Protein AF-A0A962X4K9-F1 (afdb_monomer_lite)

pLDDT: mean 75.29, std 12.26, range [38.44, 94.94]

Sequence (73 aa):
MMLTFVSQEELAELTGKQPNQNAAQVRALKIMGIAHWVRPDGRPMVLRSTLEGAPRPNPKRKSETEPNFETLT

Secondary structure (DSSP, 8-state):
-------HHHHHHHH---TTHHHHHHHHHHHTT--EEE-TTS-EEE-HHHHH-PPP------------GGGG-

Structure (mmCIF, N/CA/C/O backbone):
data_AF-A0A962X4K9-F1
#
_entry.id   AF-A0A962X4K9-F1
#
loop_
_atom_site.group_PDB
_atom_site.id
_atom_site.type_symbol
_atom_site.label_atom_id
_atom_site.label_alt_id
_atom_site.label_comp_id
_atom_site.label_asym_id
_atom_site.label_entity_id
_atom_site.label_seq_id
_atom_site.pdbx_PDB_ins_code
_atom_site.Cartn_x
_atom_site.Cartn_y
_atom_site.Cartn_z
_atom_site.occupancy
_atom_site.B_iso_or_equiv
_atom_site.auth_seq_id
_atom_site.auth_comp_id
_atom_site.auth_asym_id
_atom_site.auth_atom_id
_atom_site.pdbx_PDB_model_num
ATOM 1 N N . MET A 1 1 ? -31.744 0.254 17.980 1.00 38.44 1 MET A N 1
ATOM 2 C CA . MET A 1 1 ? -31.074 -0.295 16.779 1.00 38.44 1 MET A CA 1
ATOM 3 C C . MET A 1 1 ? -29.581 -0.312 17.062 1.00 38.44 1 MET A C 1
ATOM 5 O O . MET A 1 1 ? -29.062 0.693 17.523 1.00 38.44 1 MET A O 1
ATOM 9 N N . MET A 1 2 ? -28.949 -1.476 16.933 1.00 41.06 2 MET A N 1
ATOM 10 C CA . MET A 1 2 ? -27.617 -1.791 17.464 1.00 41.06 2 MET A CA 1
ATOM 11 C C . MET A 1 2 ? -26.519 -1.285 16.512 1.00 41.06 2 MET A C 1
ATOM 13 O O . MET A 1 2 ? -26.468 -1.713 15.363 1.00 41.06 2 MET A O 1
ATOM 17 N N . LEU A 1 3 ? -25.674 -0.357 16.973 1.00 47.94 3 LEU A N 1
ATOM 18 C CA . LEU A 1 3 ? -24.513 0.167 16.243 1.00 47.94 3 LEU A CA 1
ATOM 19 C C . LEU A 1 3 ? -23.294 -0.705 16.575 1.00 47.94 3 LEU A C 1
ATOM 21 O O . LEU A 1 3 ? -22.610 -0.478 17.563 1.00 47.94 3 LEU A O 1
ATOM 25 N N . THR A 1 4 ? -23.032 -1.735 15.771 1.00 56.22 4 THR A N 1
ATOM 26 C CA . THR A 1 4 ? -21.860 -2.624 15.913 1.00 56.22 4 THR A CA 1
ATOM 27 C C . THR A 1 4 ? -20.605 -2.033 15.262 1.00 56.22 4 THR A C 1
ATOM 29 O O . THR A 1 4 ? -19.849 -2.746 14.603 1.00 56.22 4 THR A O 1
ATOM 32 N N . PHE A 1 5 ? -20.404 -0.723 15.377 1.00 63.94 5 PHE A N 1
ATOM 33 C CA . PHE A 1 5 ? -19.257 -0.038 14.793 1.00 63.94 5 PHE A CA 1
ATOM 34 C C . PHE A 1 5 ? -18.531 0.705 15.907 1.00 63.94 5 PHE A C 1
ATOM 36 O O . PHE A 1 5 ? -18.977 1.760 16.342 1.00 63.94 5 PHE A O 1
ATOM 43 N N . VAL A 1 6 ? -17.437 0.105 16.378 1.00 68.12 6 VAL A N 1
ATOM 44 C CA . VAL A 1 6 ? -16.484 0.745 17.292 1.00 68.12 6 VAL A CA 1
ATOM 45 C C . VAL A 1 6 ? -15.909 1.971 16.581 1.00 68.12 6 VAL A C 1
ATOM 47 O O . VAL A 1 6 ? -15.477 1.858 15.426 1.00 68.12 6 VAL A O 1
ATOM 50 N N . SER A 1 7 ? -15.942 3.141 17.225 1.00 73.50 7 SER A N 1
ATOM 51 C CA . SER A 1 7 ? -15.381 4.364 16.631 1.00 73.50 7 SER A CA 1
ATOM 52 C C . SER A 1 7 ? -13.854 4.262 16.523 1.00 73.50 7 SER A C 1
ATOM 54 O O . SER A 1 7 ? -13.227 3.443 17.190 1.00 73.50 7 SER A O 1
ATOM 56 N N . GLN A 1 8 ? -13.215 5.073 15.675 1.00 69.19 8 GLN A N 1
ATOM 57 C CA . GLN A 1 8 ? -11.748 5.044 15.560 1.00 69.19 8 GLN A CA 1
ATOM 58 C C . GLN A 1 8 ? -11.064 5.471 16.867 1.00 69.19 8 GLN A C 1
ATOM 60 O O . GLN A 1 8 ? -10.001 4.946 17.198 1.00 69.19 8 GLN A O 1
ATOM 65 N N . GLU A 1 9 ? -11.678 6.393 17.613 1.00 74.38 9 GLU A N 1
ATOM 66 C CA . GLU A 1 9 ? -11.226 6.804 18.944 1.00 74.38 9 GLU A CA 1
ATOM 67 C C . GLU A 1 9 ? -11.354 5.653 19.945 1.00 74.38 9 GLU A C 1
ATOM 69 O O . GLU A 1 9 ? -10.388 5.314 20.623 1.00 74.38 9 GLU A O 1
ATOM 74 N N . GLU A 1 10 ? -12.505 4.986 19.963 1.00 73.81 10 GLU A N 1
ATOM 75 C CA . GLU A 1 10 ? -12.781 3.850 20.844 1.00 73.81 10 GLU A CA 1
ATOM 76 C C . GLU A 1 10 ? -11.862 2.655 20.525 1.00 73.81 10 GLU A C 1
ATOM 78 O O . GLU A 1 10 ? -11.344 1.983 21.416 1.00 73.81 10 GLU A O 1
ATOM 83 N N . LEU A 1 11 ? -11.548 2.435 19.245 1.00 71.50 11 LEU A N 1
ATOM 84 C CA . LEU A 1 11 ? -10.576 1.435 18.808 1.00 71.50 11 LEU A CA 1
ATOM 85 C C . LEU A 1 11 ? -9.155 1.782 19.283 1.00 71.50 11 LEU A C 1
ATOM 87 O O . LEU A 1 11 ? -8.390 0.887 19.653 1.00 71.50 11 LEU A O 1
ATOM 91 N N . ALA A 1 12 ? -8.787 3.065 19.272 1.00 73.50 12 ALA A N 1
ATOM 92 C CA . ALA A 1 12 ? -7.487 3.532 19.745 1.00 73.50 12 ALA A CA 1
ATOM 93 C C . ALA A 1 12 ? -7.348 3.373 21.264 1.00 73.50 12 ALA A C 1
ATOM 95 O O . ALA A 1 12 ? -6.303 2.919 21.731 1.00 73.50 12 ALA A O 1
ATOM 96 N N . GLU A 1 13 ? -8.407 3.679 22.016 1.00 77.25 13 GLU A N 1
ATOM 97 C CA . GLU A 1 13 ? -8.476 3.476 23.466 1.00 77.25 13 GLU A CA 1
ATOM 98 C C . GLU A 1 13 ? -8.401 1.989 23.835 1.00 77.25 13 GLU A C 1
ATOM 100 O O . GLU A 1 13 ? -7.610 1.608 24.697 1.00 77.25 13 GLU A O 1
ATOM 105 N N . LEU A 1 14 ? -9.146 1.128 23.134 1.00 77.00 14 LEU A N 1
ATOM 106 C CA . LEU A 1 14 ? -9.181 -0.314 23.405 1.00 77.00 14 LEU A CA 1
ATOM 107 C C . LEU A 1 14 ? -7.894 -1.045 23.003 1.00 77.00 14 LEU A C 1
ATOM 109 O O . LEU A 1 14 ? -7.528 -2.042 23.624 1.00 77.00 14 LEU A O 1
ATOM 113 N N . THR A 1 15 ? -7.214 -0.595 21.945 1.00 71.19 15 THR A N 1
ATOM 114 C CA . THR A 1 15 ? -6.027 -1.289 21.412 1.00 71.19 15 THR A CA 1
ATOM 115 C C . THR A 1 15 ? -4.700 -0.632 21.784 1.00 71.19 15 THR A C 1
ATOM 117 O O . THR A 1 15 ? -3.647 -1.236 21.561 1.00 71.19 15 THR A O 1
ATOM 120 N N . GLY A 1 16 ? -4.719 0.601 22.300 1.00 70.88 16 GLY A N 1
ATOM 121 C CA . GLY A 1 16 ? -3.525 1.413 22.555 1.00 70.88 16 GLY A CA 1
ATOM 122 C C . GLY A 1 16 ? -2.747 1.793 21.287 1.00 70.88 16 GLY A C 1
ATOM 123 O O . GLY A 1 16 ? -1.612 2.264 21.372 1.00 70.88 16 GLY A O 1
ATOM 124 N N . LYS A 1 17 ? -3.311 1.558 20.094 1.00 66.38 17 LYS A N 1
ATOM 125 C CA . LYS A 1 17 ? -2.670 1.836 18.804 1.00 66.38 17 LYS A CA 1
ATOM 126 C C . LYS A 1 17 ? -3.302 3.059 18.162 1.00 66.38 17 LYS A C 1
ATOM 128 O O . LYS A 1 17 ? -4.516 3.149 18.046 1.00 66.38 17 LYS A O 1
ATOM 133 N N . GLN A 1 18 ? -2.469 3.973 17.670 1.00 69.25 18 GLN A N 1
ATOM 134 C CA . GLN A 1 18 ? -2.957 5.123 16.914 1.00 69.25 18 GLN A CA 1
ATOM 135 C C . GLN A 1 18 ? -3.365 4.691 15.493 1.00 69.25 18 GLN A C 1
ATOM 137 O O . GLN A 1 18 ? -2.494 4.262 14.728 1.00 69.25 18 GLN A O 1
ATOM 142 N N . PRO A 1 19 ? -4.639 4.851 15.091 1.00 61.56 19 PRO A N 1
ATOM 143 C CA . PRO A 1 19 ? -5.126 4.406 13.780 1.00 61.56 19 PRO A CA 1
ATOM 144 C C . PRO A 1 19 ? -4.443 5.130 12.606 1.00 61.56 19 PRO A C 1
ATOM 146 O O . PRO A 1 19 ? -4.316 4.580 11.514 1.00 61.56 19 PRO A O 1
ATOM 149 N N . ASN A 1 20 ? -3.916 6.337 12.839 1.00 61.03 20 ASN A N 1
ATOM 150 C CA . ASN A 1 20 ? -3.340 7.192 11.799 1.00 61.03 20 ASN A CA 1
ATOM 151 C C . ASN A 1 20 ? -1.824 7.057 11.585 1.00 61.03 20 ASN A C 1
ATOM 153 O O . ASN A 1 20 ? -1.314 7.609 10.608 1.00 61.03 20 ASN A O 1
ATOM 157 N N . GLN A 1 21 ? -1.084 6.330 12.431 1.00 67.00 21 GLN A N 1
ATOM 158 C CA . GLN A 1 21 ? 0.382 6.252 12.287 1.00 67.00 21 GLN A CA 1
ATOM 159 C C . GLN A 1 21 ? 0.810 5.600 10.966 1.00 67.00 21 GLN A C 1
ATOM 161 O O . GLN A 1 21 ? 1.768 6.034 10.326 1.00 67.00 21 GLN A O 1
ATOM 166 N N . ASN A 1 22 ? 0.049 4.612 10.501 1.00 79.00 22 ASN A N 1
ATOM 167 C CA . ASN A 1 22 ? 0.395 3.871 9.291 1.00 79.00 22 ASN A CA 1
ATOM 168 C C . ASN A 1 22 ? 0.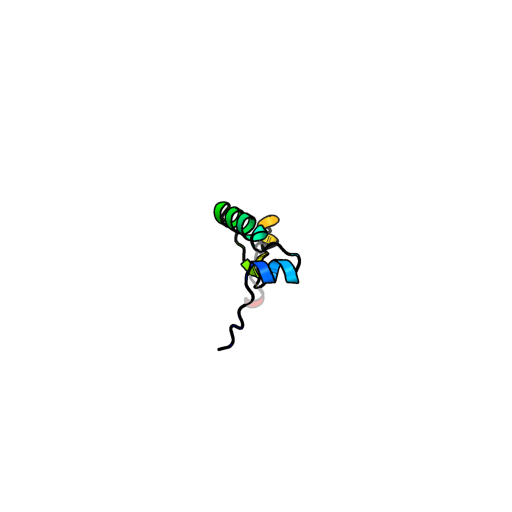007 4.618 8.006 1.00 79.00 22 ASN A C 1
ATOM 170 O O . ASN A 1 22 ? 0.554 4.336 6.941 1.00 79.00 22 ASN A O 1
ATOM 174 N N . ALA A 1 23 ? -0.895 5.603 8.084 1.00 83.56 23 ALA A N 1
ATOM 175 C CA . ALA A 1 23 ? -1.352 6.351 6.915 1.00 83.56 23 ALA A CA 1
ATOM 176 C C . ALA A 1 23 ? -0.223 7.193 6.296 1.00 83.56 23 ALA A C 1
ATOM 178 O O . ALA A 1 23 ? -0.090 7.254 5.072 1.00 83.56 23 ALA A O 1
ATOM 179 N N . ALA A 1 24 ? 0.622 7.803 7.133 1.00 85.62 24 ALA A N 1
ATOM 180 C CA . ALA A 1 24 ? 1.795 8.549 6.681 1.00 85.62 24 ALA A CA 1
ATOM 181 C C . ALA A 1 24 ? 2.812 7.632 5.979 1.00 85.62 24 ALA A C 1
ATOM 183 O O . ALA A 1 24 ? 3.316 7.967 4.907 1.00 85.62 24 ALA A O 1
ATOM 184 N N . GLN A 1 25 ? 3.047 6.439 6.534 1.00 88.12 25 GLN A N 1
ATOM 185 C CA . GLN A 1 25 ? 3.955 5.451 5.953 1.00 88.12 25 GLN A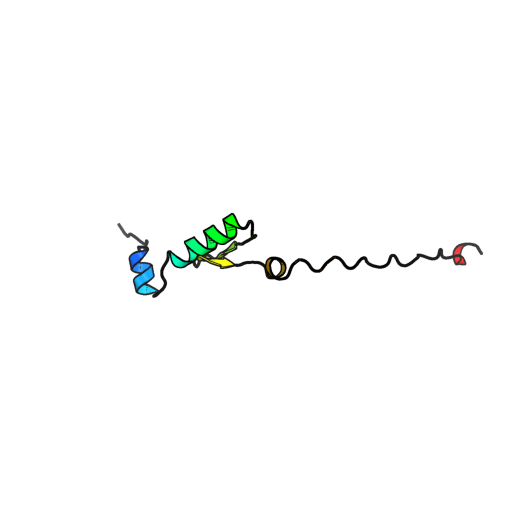 CA 1
ATOM 186 C C . GLN A 1 25 ? 3.445 4.923 4.604 1.00 88.12 25 GLN A C 1
ATOM 188 O O . GLN A 1 25 ? 4.204 4.864 3.639 1.00 88.12 25 GLN A O 1
ATOM 193 N N . VAL A 1 26 ? 2.152 4.602 4.504 1.00 90.81 26 VAL A N 1
ATOM 194 C CA . VAL A 1 26 ? 1.510 4.175 3.247 1.00 90.81 26 VAL A CA 1
ATOM 195 C C . VAL A 1 26 ? 1.618 5.264 2.175 1.00 90.81 26 VAL A C 1
ATOM 197 O O . VAL A 1 26 ? 1.963 4.973 1.029 1.00 90.81 26 VAL A O 1
ATOM 200 N N . ARG A 1 27 ? 1.390 6.536 2.536 1.00 91.62 27 ARG A N 1
ATOM 201 C CA . ARG A 1 27 ? 1.568 7.669 1.610 1.00 91.62 27 ARG A CA 1
ATOM 202 C C . ARG A 1 27 ? 3.007 7.778 1.113 1.00 91.62 27 ARG A C 1
ATOM 204 O O . ARG A 1 27 ? 3.205 7.936 -0.089 1.00 91.62 27 ARG A O 1
ATOM 211 N N . ALA A 1 28 ? 3.990 7.649 2.001 1.00 90.69 28 ALA A N 1
ATOM 212 C CA . ALA A 1 28 ? 5.398 7.673 1.619 1.00 90.69 28 ALA A CA 1
ATOM 213 C C . ALA A 1 28 ? 5.742 6.531 0.646 1.00 90.69 28 ALA A C 1
ATOM 215 O O . ALA A 1 28 ? 6.315 6.783 -0.411 1.00 90.69 28 ALA A O 1
ATOM 216 N N . LEU A 1 29 ? 5.327 5.293 0.948 1.00 91.75 29 LEU A N 1
ATOM 217 C CA . LEU A 1 29 ? 5.536 4.129 0.073 1.00 91.75 29 LEU A CA 1
ATOM 218 C C . LEU A 1 29 ? 4.913 4.328 -1.315 1.00 91.75 29 LEU A C 1
ATOM 220 O O . LEU A 1 29 ? 5.540 4.001 -2.322 1.00 91.75 29 LEU A O 1
ATOM 224 N N . LYS A 1 30 ? 3.715 4.920 -1.374 1.00 91.88 30 LYS A N 1
ATOM 225 C CA . LYS A 1 30 ? 3.038 5.258 -2.632 1.00 91.88 30 LYS A CA 1
ATOM 226 C C . LYS A 1 30 ? 3.810 6.297 -3.450 1.00 91.88 30 LYS A C 1
ATOM 228 O O . LYS A 1 30 ? 3.970 6.105 -4.650 1.00 91.88 30 LYS A O 1
ATOM 233 N N . ILE A 1 31 ? 4.298 7.367 -2.817 1.00 94.94 31 ILE A N 1
ATOM 234 C CA . ILE A 1 31 ? 5.096 8.413 -3.483 1.00 94.94 31 ILE A CA 1
ATOM 235 C C . ILE A 1 31 ? 6.411 7.837 -4.022 1.00 94.94 31 ILE A C 1
ATOM 237 O O . ILE A 1 31 ? 6.816 8.171 -5.130 1.00 94.94 31 ILE A O 1
ATOM 241 N N . MET A 1 32 ? 7.045 6.930 -3.274 1.00 90.69 32 MET A N 1
ATOM 242 C CA . MET A 1 32 ? 8.278 6.257 -3.693 1.00 90.69 32 MET A CA 1
ATOM 243 C C . MET A 1 32 ? 8.070 5.216 -4.807 1.00 90.69 32 MET A C 1
ATOM 245 O O . MET A 1 32 ? 9.043 4.628 -5.269 1.00 90.69 32 MET A O 1
ATOM 249 N N . GLY A 1 33 ? 6.827 4.935 -5.217 1.00 89.81 33 GLY A N 1
ATOM 250 C CA . GLY A 1 33 ? 6.534 3.879 -6.190 1.00 89.81 33 GLY A CA 1
ATOM 251 C C . GLY A 1 33 ? 6.870 2.472 -5.682 1.00 89.81 33 GLY A C 1
ATOM 252 O O . GLY A 1 33 ? 7.026 1.546 -6.476 1.00 89.81 33 GLY A O 1
ATOM 253 N N . ILE A 1 34 ? 6.991 2.294 -4.363 1.00 89.44 34 ILE A N 1
ATOM 254 C CA . ILE A 1 34 ? 7.321 1.007 -3.753 1.00 89.44 34 ILE A CA 1
ATOM 255 C C . ILE A 1 34 ? 6.054 0.163 -3.672 1.00 89.44 34 ILE A C 1
ATOM 257 O O . ILE A 1 34 ? 5.065 0.542 -3.034 1.00 89.44 34 ILE A O 1
ATOM 261 N N . ALA A 1 35 ? 6.102 -1.015 -4.293 1.00 89.94 35 ALA A N 1
ATOM 262 C CA . ALA A 1 35 ? 5.042 -2.005 -4.185 1.00 89.94 35 ALA A CA 1
ATOM 263 C C . ALA A 1 35 ? 4.868 -2.430 -2.719 1.00 89.94 35 ALA A C 1
ATOM 265 O O . ALA A 1 35 ? 5.799 -2.930 -2.083 1.00 89.94 35 ALA A O 1
ATOM 266 N N . HIS A 1 36 ? 3.665 -2.225 -2.191 1.00 92.12 36 HIS A N 1
ATOM 267 C CA . HIS A 1 36 ? 3.306 -2.542 -0.816 1.00 92.12 36 HIS A CA 1
ATOM 268 C C . HIS A 1 36 ? 1.864 -3.047 -0.746 1.00 92.12 36 HIS A C 1
ATOM 270 O O . HIS A 1 36 ? 1.045 -2.765 -1.621 1.00 92.12 36 HIS A O 1
ATOM 276 N N . TRP A 1 37 ? 1.557 -3.784 0.316 1.00 91.44 37 TRP A N 1
ATOM 277 C CA . TRP A 1 37 ? 0.215 -4.260 0.629 1.00 91.44 37 TRP A CA 1
ATOM 278 C C . TRP A 1 37 ? -0.166 -3.816 2.037 1.00 91.44 37 TRP A C 1
ATOM 280 O O . TRP A 1 37 ? 0.695 -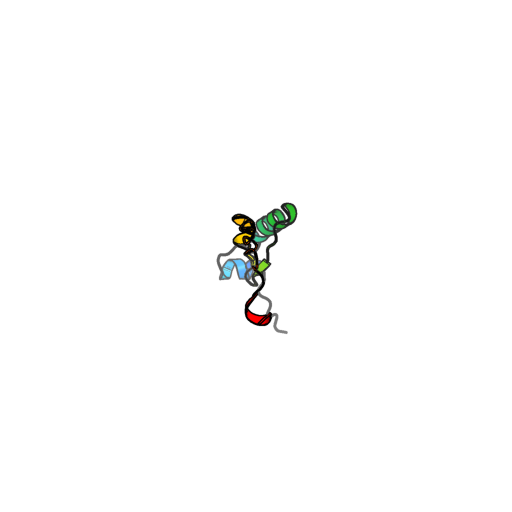3.745 2.910 1.00 91.44 37 TRP A O 1
ATOM 290 N N . VAL A 1 38 ? -1.434 -3.497 2.276 1.00 89.19 38 VAL A N 1
ATOM 291 C CA . VAL A 1 38 ? -1.899 -3.072 3.602 1.00 89.19 38 VAL A CA 1
ATOM 292 C C . VAL A 1 38 ? -2.678 -4.222 4.216 1.00 89.19 38 VAL A C 1
ATOM 294 O O . VAL A 1 38 ? -3.665 -4.686 3.649 1.00 89.19 38 VAL A O 1
ATOM 297 N N . ARG A 1 39 ? -2.209 -4.710 5.364 1.00 85.25 39 ARG A N 1
ATOM 298 C CA . ARG A 1 39 ? -2.901 -5.750 6.126 1.00 85.25 39 ARG A CA 1
ATOM 299 C C . ARG A 1 39 ? -4.234 -5.216 6.678 1.00 85.25 39 ARG A C 1
ATOM 301 O O . ARG A 1 39 ? -4.373 -4.008 6.862 1.00 85.25 39 ARG A O 1
ATOM 308 N N . PRO A 1 40 ? -5.183 -6.094 7.049 1.00 77.50 40 PRO A N 1
ATOM 309 C CA . PRO A 1 40 ? -6.436 -5.676 7.686 1.00 77.50 40 PRO A CA 1
ATOM 310 C C . PRO A 1 40 ? -6.248 -4.908 9.006 1.00 77.50 40 PRO A C 1
ATOM 312 O O . PRO A 1 40 ? -7.116 -4.138 9.39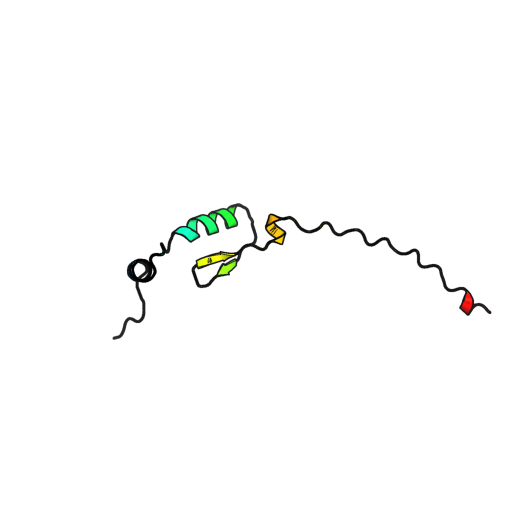3 1.00 77.50 40 PRO A O 1
ATOM 315 N N . ASP A 1 41 ? -5.107 -5.085 9.681 1.00 75.38 41 ASP A N 1
ATOM 316 C CA . ASP A 1 41 ? -4.719 -4.338 10.888 1.00 75.38 41 ASP A CA 1
ATOM 317 C C . ASP A 1 41 ? -4.114 -2.949 10.582 1.00 75.38 41 ASP A C 1
ATOM 319 O O . ASP A 1 41 ? -3.636 -2.259 11.483 1.00 75.38 41 ASP A O 1
ATOM 323 N N . GLY A 1 42 ? -4.092 -2.549 9.308 1.00 76.94 42 GLY A N 1
ATOM 324 C CA . GLY A 1 42 ? -3.604 -1.259 8.833 1.00 76.94 42 GLY A CA 1
ATOM 325 C C . GLY A 1 42 ? -2.086 -1.161 8.681 1.00 76.94 42 GLY A C 1
ATOM 326 O O . GLY A 1 42 ? -1.598 -0.098 8.300 1.00 76.94 42 GLY A O 1
ATOM 327 N N . ARG A 1 43 ? -1.311 -2.215 8.971 1.00 83.19 43 ARG A N 1
ATOM 328 C CA . ARG A 1 43 ? 0.155 -2.176 8.833 1.00 83.19 43 ARG A CA 1
ATOM 329 C C . ARG A 1 43 ? 0.581 -2.411 7.376 1.00 83.19 43 ARG A C 1
ATOM 331 O O . ARG A 1 43 ? 0.136 -3.394 6.774 1.00 83.19 43 ARG A O 1
ATOM 338 N N . PRO A 1 44 ? 1.460 -1.568 6.801 1.00 89.94 44 PRO A N 1
ATOM 339 C CA . PRO A 1 44 ? 2.004 -1.817 5.473 1.00 89.94 44 PRO A CA 1
ATOM 340 C C . PRO A 1 44 ? 3.012 -2.975 5.501 1.00 89.94 44 PRO A C 1
ATOM 342 O O . PRO A 1 44 ? 3.869 -3.062 6.380 1.00 89.94 44 PRO A O 1
ATOM 345 N N . MET A 1 45 ? 2.927 -3.852 4.507 1.00 90.88 45 MET A N 1
ATOM 346 C CA . MET A 1 45 ? 3.890 -4.902 4.195 1.00 90.88 45 MET A CA 1
ATOM 347 C C . MET A 1 45 ? 4.567 -4.596 2.864 1.00 90.88 45 MET A C 1
ATOM 349 O O . MET A 1 45 ? 3.910 -4.245 1.886 1.00 90.88 45 MET A O 1
ATOM 353 N N . VAL A 1 46 ? 5.883 -4.778 2.822 1.00 90.25 46 VAL A N 1
ATOM 354 C CA . VAL A 1 46 ? 6.707 -4.617 1.621 1.00 90.25 46 VAL A CA 1
ATOM 355 C C . VAL A 1 46 ? 7.422 -5.937 1.364 1.00 90.25 46 VAL A C 1
ATOM 357 O O . VAL A 1 46 ? 7.858 -6.604 2.304 1.00 90.25 46 VAL A O 1
ATOM 360 N N . LEU A 1 47 ? 7.527 -6.337 0.097 1.00 87.31 47 LEU A N 1
ATOM 361 C CA . LEU A 1 47 ? 8.284 -7.530 -0.267 1.00 87.31 47 LEU A CA 1
ATOM 362 C C . LEU A 1 47 ? 9.772 -7.308 0.005 1.00 87.31 47 LEU A C 1
ATOM 364 O O . LEU A 1 47 ? 10.336 -6.276 -0.357 1.00 87.31 47 LEU A O 1
ATOM 368 N N . ARG A 1 48 ? 10.426 -8.316 0.585 1.00 82.56 48 ARG A N 1
ATOM 369 C CA . ARG A 1 48 ? 11.864 -8.275 0.878 1.00 82.56 48 ARG A CA 1
ATOM 370 C C . ARG A 1 48 ? 12.704 -8.007 -0.375 1.00 82.56 48 ARG A C 1
ATOM 372 O O . ARG A 1 48 ? 13.620 -7.196 -0.340 1.00 82.56 48 ARG A O 1
ATOM 379 N N . SER A 1 49 ? 12.312 -8.600 -1.502 1.00 81.31 49 SER A N 1
ATOM 380 C CA . SER A 1 49 ? 12.929 -8.388 -2.817 1.00 81.31 49 SER A CA 1
ATOM 381 C C . SER A 1 49 ? 12.908 -6.932 -3.286 1.00 81.31 49 SER A C 1
ATOM 383 O O . SER A 1 49 ? 13.772 -6.528 -4.055 1.00 81.31 49 SER A O 1
ATOM 385 N N . THR A 1 50 ? 11.928 -6.138 -2.847 1.00 80.94 50 THR A N 1
ATOM 386 C C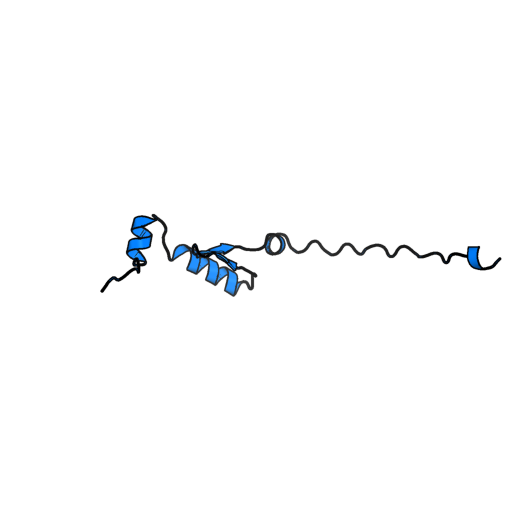A . THR A 1 50 ? 11.842 -4.713 -3.190 1.00 80.94 50 THR A CA 1
ATOM 387 C C . THR A 1 50 ? 12.875 -3.887 -2.423 1.00 80.94 50 THR A C 1
ATOM 389 O O . THR A 1 50 ? 13.343 -2.879 -2.937 1.00 80.94 50 THR A O 1
ATOM 392 N N . LEU A 1 51 ? 13.251 -4.319 -1.214 1.00 77.44 51 LEU A N 1
ATOM 393 C CA . LEU A 1 51 ? 14.276 -3.672 -0.385 1.00 77.44 51 LEU A CA 1
ATOM 394 C C . LEU A 1 51 ? 15.691 -4.117 -0.766 1.00 77.44 51 LEU A C 1
ATOM 396 O O . LEU A 1 51 ? 16.601 -3.300 -0.832 1.00 77.44 51 LEU A O 1
ATOM 400 N N . GLU A 1 52 ? 15.870 -5.413 -1.011 1.00 79.31 52 GLU A N 1
ATOM 401 C CA . GLU A 1 52 ? 17.182 -6.012 -1.293 1.00 79.31 52 GLU A CA 1
ATOM 402 C C . GLU A 1 52 ? 17.566 -5.922 -2.783 1.00 79.31 52 GLU A C 1
ATOM 404 O O . GLU A 1 52 ? 18.716 -6.166 -3.146 1.00 79.31 52 GLU A O 1
ATOM 409 N N . GLY A 1 53 ? 16.622 -5.528 -3.645 1.00 67.25 53 GLY A N 1
ATOM 410 C CA . GLY A 1 53 ? 16.755 -5.603 -5.096 1.00 67.25 53 GLY A CA 1
ATOM 411 C C . GLY A 1 53 ? 16.551 -7.034 -5.599 1.00 67.25 53 GLY A C 1
ATOM 412 O O . GLY A 1 53 ? 16.828 -8.013 -4.906 1.00 67.25 53 GLY A O 1
ATOM 413 N N . ALA A 1 54 ? 16.036 -7.186 -6.823 1.00 63.31 54 ALA A N 1
ATOM 414 C CA . ALA A 1 54 ? 15.924 -8.510 -7.425 1.00 63.31 54 ALA A CA 1
ATOM 415 C C . ALA A 1 54 ? 17.324 -9.150 -7.512 1.00 63.31 54 ALA A C 1
ATOM 417 O O . ALA A 1 54 ? 18.258 -8.471 -7.960 1.00 63.31 54 ALA A O 1
ATOM 418 N N . PRO A 1 55 ? 17.499 -10.436 -7.142 1.00 61.03 55 PRO A N 1
ATOM 419 C CA . PRO A 1 55 ? 18.722 -11.143 -7.484 1.00 61.03 55 PRO A CA 1
ATOM 420 C C . PRO A 1 55 ? 18.870 -11.038 -9.000 1.00 61.03 55 PRO A C 1
ATOM 422 O O . PRO A 1 55 ? 17.981 -11.461 -9.744 1.00 61.03 55 PRO A O 1
ATOM 425 N N . ARG A 1 56 ? 19.949 -10.390 -9.459 1.00 62.72 56 ARG A N 1
ATOM 426 C CA . ARG A 1 56 ? 20.226 -10.262 -10.893 1.00 62.72 56 ARG A CA 1
ATOM 427 C C . ARG A 1 56 ? 20.119 -11.665 -11.489 1.00 62.72 56 ARG A C 1
ATOM 429 O O . ARG A 1 56 ? 20.725 -12.575 -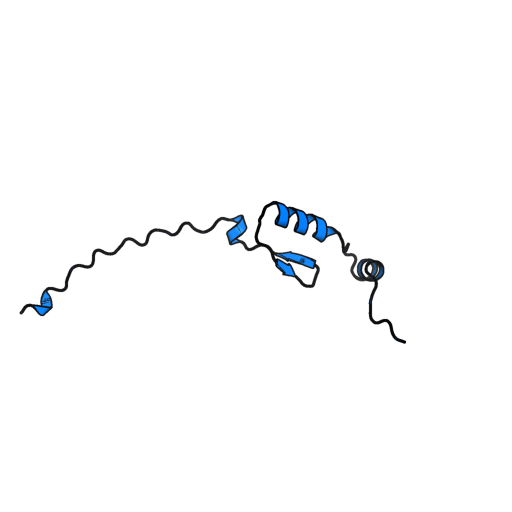10.916 1.00 62.72 56 ARG A O 1
ATOM 436 N N . PRO A 1 57 ? 19.354 -11.876 -12.576 1.00 61.59 57 PRO A N 1
ATOM 437 C CA . PRO A 1 57 ? 19.301 -13.183 -13.204 1.00 61.59 57 PRO A CA 1
ATOM 438 C C . PRO A 1 57 ? 20.734 -13.559 -13.566 1.00 61.59 57 PRO A C 1
ATOM 440 O O . PRO A 1 57 ? 21.350 -12.927 -14.421 1.00 61.59 57 PRO A O 1
ATOM 443 N N . ASN A 1 58 ? 21.291 -14.537 -12.851 1.00 62.09 58 ASN A N 1
ATOM 444 C CA . ASN A 1 58 ? 22.575 -15.112 -13.201 1.00 62.09 58 ASN A CA 1
ATOM 445 C C . ASN A 1 58 ? 22.359 -15.725 -14.588 1.00 62.09 58 ASN A C 1
ATOM 447 O O . ASN A 1 58 ? 21.499 -16.609 -14.694 1.00 62.09 58 ASN A O 1
ATOM 451 N N . PRO A 1 59 ? 23.013 -15.236 -15.657 1.00 64.44 59 PRO A N 1
ATOM 452 C CA . PRO A 1 59 ? 22.813 -15.807 -16.974 1.00 64.44 59 PRO A CA 1
ATOM 453 C C . PRO A 1 59 ? 23.206 -17.276 -16.865 1.00 64.44 59 PRO A C 1
ATOM 455 O O . PRO A 1 59 ? 24.378 -17.599 -16.668 1.00 64.44 59 PRO A O 1
ATOM 458 N N . LYS A 1 60 ? 22.215 -18.177 -16.914 1.00 66.81 60 LYS A N 1
ATOM 459 C CA . LYS A 1 60 ? 22.486 -19.609 -16.996 1.00 66.81 60 LYS A CA 1
ATOM 460 C C . LYS A 1 60 ? 23.400 -19.764 -18.204 1.00 66.81 60 LYS A C 1
ATOM 462 O O . LYS A 1 60 ? 22.996 -19.411 -19.314 1.00 66.81 60 LYS A O 1
ATOM 467 N N . ARG A 1 61 ? 24.645 -20.199 -17.976 1.00 64.12 61 ARG A N 1
ATOM 468 C CA . ARG A 1 61 ? 25.567 -20.541 -19.061 1.00 64.12 61 ARG A CA 1
ATOM 469 C C . ARG A 1 61 ? 24.795 -21.494 -19.962 1.00 64.12 61 ARG A C 1
ATOM 471 O O . ARG A 1 61 ? 24.331 -22.526 -19.482 1.00 64.12 61 ARG A O 1
ATOM 478 N N . LYS A 1 62 ? 24.575 -21.104 -21.219 1.00 65.19 62 LYS A N 1
ATOM 479 C CA . LYS A 1 62 ? 24.055 -22.028 -22.223 1.00 65.19 62 LYS A CA 1
ATOM 480 C C . LYS A 1 62 ? 25.076 -23.156 -22.264 1.00 65.19 62 LYS A C 1
ATOM 482 O O . LYS A 1 62 ? 26.214 -22.911 -22.651 1.00 65.19 62 LYS A O 1
ATOM 487 N N . SER A 1 63 ? 24.720 -24.327 -21.748 1.00 68.62 63 SER A N 1
ATOM 488 C CA . SER A 1 63 ? 25.523 -25.517 -21.972 1.00 68.62 63 SER A CA 1
ATOM 489 C C . SER A 1 63 ? 25.531 -25.728 -23.477 1.00 68.62 63 SER A C 1
ATOM 491 O O . SER A 1 63 ? 24.468 -25.879 -24.086 1.00 68.62 63 SER A O 1
ATOM 493 N N . GLU A 1 64 ? 26.715 -25.622 -24.065 1.00 68.31 64 GLU A N 1
ATOM 494 C CA . GLU A 1 64 ? 26.955 -25.944 -25.461 1.00 68.31 64 GLU A CA 1
ATOM 495 C C . GLU A 1 64 ? 26.463 -27.377 -25.661 1.00 68.31 64 GLU A C 1
ATOM 497 O O . GLU A 1 64 ? 26.939 -28.313 -25.026 1.00 68.31 64 GLU A O 1
ATOM 502 N N . THR A 1 65 ? 25.355 -27.512 -26.384 1.00 76.00 65 THR A N 1
ATOM 503 C CA . THR A 1 65 ? 24.752 -28.816 -26.635 1.00 76.00 65 THR A CA 1
ATOM 504 C C . THR A 1 65 ? 25.563 -29.426 -27.758 1.00 76.00 65 THR A C 1
ATOM 506 O O . THR A 1 65 ? 25.385 -29.041 -28.912 1.00 76.00 65 THR A O 1
ATOM 509 N N . GLU A 1 66 ? 26.491 -30.317 -27.420 1.00 77.44 66 GLU A N 1
ATOM 510 C CA . GLU A 1 66 ? 27.149 -31.124 -28.439 1.00 77.44 66 GLU A CA 1
ATOM 511 C C . GLU A 1 66 ? 26.104 -32.054 -29.080 1.00 77.44 66 GLU A C 1
ATOM 513 O O . GLU A 1 66 ? 25.302 -32.670 -28.369 1.00 77.44 66 GLU A O 1
ATOM 518 N N . PRO A 1 67 ? 26.042 -32.126 -30.420 1.00 77.88 67 PRO A N 1
ATOM 519 C CA . PRO A 1 67 ? 25.131 -33.035 -31.097 1.00 77.88 67 PRO A CA 1
ATOM 520 C C . PRO A 1 67 ? 25.537 -34.491 -30.832 1.00 77.88 67 PRO A C 1
ATOM 522 O O . PRO A 1 67 ? 26.715 -34.839 -30.883 1.00 77.88 67 PRO A O 1
ATOM 525 N N . ASN A 1 68 ? 24.554 -35.357 -30.572 1.00 78.06 68 ASN A N 1
ATOM 526 C CA . ASN A 1 68 ? 24.802 -36.783 -30.365 1.00 78.06 68 ASN A CA 1
ATOM 527 C C . ASN A 1 68 ? 25.081 -37.493 -31.707 1.00 78.06 68 ASN A C 1
ATOM 529 O O . ASN A 1 68 ? 24.150 -37.812 -32.452 1.00 78.06 68 ASN A O 1
ATOM 533 N N . PHE A 1 69 ? 26.357 -37.755 -32.003 1.00 79.19 69 PHE A N 1
ATOM 534 C CA . PHE A 1 69 ? 26.796 -38.447 -33.223 1.00 79.19 69 PHE A CA 1
ATOM 535 C C . PHE A 1 69 ? 26.495 -39.956 -33.231 1.00 79.19 69 PHE A C 1
ATOM 537 O O . PHE A 1 69 ? 26.613 -40.584 -34.281 1.00 79.19 69 PHE A O 1
ATOM 544 N N . GLU A 1 70 ? 26.048 -40.543 -32.114 1.00 76.56 70 GLU A N 1
ATOM 545 C CA . GLU A 1 70 ? 25.737 -41.982 -32.022 1.00 76.56 70 GLU A CA 1
ATOM 546 C C . GLU A 1 70 ? 24.558 -42.423 -32.906 1.00 76.56 70 GLU A C 1
ATOM 548 O O . GLU A 1 70 ? 24.330 -43.610 -33.094 1.00 76.56 70 GLU A O 1
ATOM 553 N N . THR A 1 71 ? 23.813 -41.481 -33.485 1.00 73.31 71 THR A N 1
ATOM 554 C CA . THR A 1 71 ? 22.670 -41.771 -34.368 1.00 73.31 71 THR A CA 1
ATOM 555 C C . THR A 1 71 ? 23.044 -41.948 -35.846 1.00 73.31 71 THR A C 1
ATOM 557 O O . THR A 1 71 ? 22.160 -42.157 -36.673 1.00 73.31 71 THR A O 1
ATOM 560 N N . LEU A 1 72 ? 24.333 -41.852 -36.196 1.00 67.38 72 LEU A N 1
ATOM 561 C CA . LEU A 1 72 ? 24.821 -41.856 -37.584 1.00 67.38 72 LEU A CA 1
ATOM 562 C C . LEU A 1 72 ? 25.493 -43.170 -38.030 1.00 67.38 72 LEU A C 1
ATOM 564 O O . LEU A 1 72 ? 26.053 -43.201 -39.125 1.00 67.38 72 LEU A O 1
ATOM 568 N N . THR A 1 73 ? 25.466 -44.229 -37.212 1.00 62.81 73 THR A N 1
ATOM 569 C CA . THR A 1 73 ? 26.060 -45.548 -37.530 1.00 62.81 73 THR A CA 1
ATOM 570 C C . THR A 1 73 ? 24.995 -46.632 -37.496 1.00 62.81 73 THR A C 1
ATOM 572 O O . THR A 1 73 ? 25.036 -47.514 -38.381 1.00 62.81 73 THR A O 1
#

Radius of gyration: 26.35 Å; chains: 1; bounding box: 58×54×61 Å

Foldseek 3Di:
DDDPDQDQVNVCVVVVDNLCPLVVVVVVCVVVVFDWDADPSRHIDGDPCSVVPPPDPPPPPPPPDDDDPPVPD